Protein AF-A0A0A8X228-F1 (afdb_monomer_lite)

Sequence (142 aa):
MDALKSVYHFDNDQQFLKIEFLIASKQSPWHAYVFDENWNDIISTAAAISDTMADSIEYAYENLGIRGRVAVLADIMPGDSLTDIIDASLFHLQALLFASAIIVTGDYDLESFGFSKEKSPSGTSLYILSSDEVGNDACRFL

Structure (mmCIF, N/CA/C/O backbone):
data_AF-A0A0A8X228-F1
#
_entry.id   AF-A0A0A8X228-F1
#
loop_
_atom_site.group_PDB
_atom_site.id
_atom_site.type_symbol
_atom_site.label_atom_id
_atom_site.label_alt_id
_atom_site.label_comp_id
_atom_site.label_asym_id
_atom_site.label_entity_id
_atom_site.label_seq_id
_atom_site.pdbx_PDB_ins_code
_atom_site.Cartn_x
_atom_site.Cartn_y
_atom_site.Cartn_z
_atom_site.occupancy
_atom_site.B_iso_or_equiv
_atom_site.auth_seq_id
_atom_site.auth_comp_id
_atom_site.auth_asym_id
_atom_site.auth_atom_id
_atom_site.pdbx_PDB_model_num
ATOM 1 N N . MET A 1 1 ? -18.574 -17.196 -2.853 1.00 52.16 1 MET A N 1
ATOM 2 C CA . MET A 1 1 ? -17.521 -16.174 -2.970 1.00 52.16 1 MET A CA 1
ATOM 3 C C . MET A 1 1 ? -17.676 -15.545 -4.330 1.00 52.16 1 MET A C 1
ATOM 5 O O . MET A 1 1 ? -17.681 -16.281 -5.313 1.00 52.16 1 MET A O 1
ATOM 9 N N . ASP A 1 2 ? -17.897 -14.237 -4.376 1.00 64.56 2 ASP A N 1
ATOM 10 C CA . ASP A 1 2 ? -17.862 -13.506 -5.639 1.00 64.56 2 ASP A CA 1
ATOM 11 C C . ASP A 1 2 ? -16.457 -13.585 -6.233 1.00 64.56 2 ASP A C 1
ATOM 13 O O . ASP A 1 2 ? -15.467 -13.669 -5.504 1.00 64.56 2 ASP A O 1
ATOM 17 N N . ALA A 1 3 ? -16.364 -13.609 -7.560 1.00 76.88 3 ALA A N 1
ATOM 18 C CA . ALA A 1 3 ? -15.071 -13.678 -8.222 1.00 76.88 3 ALA A CA 1
ATOM 19 C C . ALA A 1 3 ? -14.332 -12.343 -8.045 1.00 76.88 3 ALA A C 1
ATOM 21 O O . ALA A 1 3 ? -14.766 -11.319 -8.575 1.00 76.88 3 ALA A O 1
ATOM 22 N N . LEU A 1 4 ? -13.217 -12.369 -7.312 1.00 84.75 4 LEU A N 1
ATOM 23 C CA . LEU A 1 4 ? -12.250 -11.277 -7.291 1.00 84.75 4 LEU A CA 1
ATOM 24 C C . LEU A 1 4 ? -11.517 -11.239 -8.634 1.00 84.75 4 LEU A C 1
ATOM 26 O O . LEU A 1 4 ? -10.972 -12.249 -9.088 1.00 84.75 4 LEU A O 1
ATOM 30 N N . LYS A 1 5 ? -11.468 -10.062 -9.251 1.00 90.00 5 LYS A N 1
ATOM 31 C CA . LYS A 1 5 ? -10.624 -9.784 -10.408 1.00 90.00 5 LYS A CA 1
ATOM 32 C C . LYS A 1 5 ? -9.572 -8.755 -10.013 1.00 90.00 5 LYS A C 1
ATOM 34 O O . LYS A 1 5 ? -9.923 -7.656 -9.603 1.00 90.00 5 LYS A O 1
ATOM 39 N N . SER A 1 6 ? -8.304 -9.099 -10.207 1.00 91.44 6 SER A N 1
ATOM 40 C CA . SER A 1 6 ? -7.171 -8.197 -9.978 1.00 91.44 6 SER A CA 1
ATOM 41 C C . SER A 1 6 ? -6.579 -7.779 -11.323 1.00 91.44 6 SER A C 1
ATOM 43 O O . SER A 1 6 ? -6.248 -8.638 -12.147 1.00 91.44 6 SER A O 1
ATOM 45 N N . VAL A 1 7 ? -6.469 -6.475 -11.571 1.00 93.75 7 VAL A N 1
ATOM 46 C CA . VAL A 1 7 ? -5.904 -5.910 -12.805 1.00 93.75 7 VAL A CA 1
ATOM 47 C C . VAL A 1 7 ? -4.602 -5.196 -12.475 1.00 93.75 7 VAL A C 1
ATOM 49 O O . VAL A 1 7 ? -4.555 -4.367 -11.576 1.00 93.75 7 VAL A O 1
ATOM 52 N N . TYR A 1 8 ? -3.539 -5.536 -13.198 1.00 94.75 8 TYR A N 1
ATOM 53 C CA . TYR A 1 8 ? -2.199 -5.020 -12.950 1.00 94.75 8 TYR A CA 1
ATOM 54 C C . TYR A 1 8 ? -1.839 -3.974 -13.998 1.00 94.75 8 TYR A C 1
ATOM 56 O O . TYR A 1 8 ? -1.911 -4.240 -15.199 1.00 94.75 8 TYR A O 1
ATOM 64 N N . HIS A 1 9 ? -1.413 -2.809 -13.530 1.00 95.06 9 HIS A N 1
ATOM 65 C CA . HIS A 1 9 ? -1.003 -1.677 -14.344 1.00 95.06 9 HIS A CA 1
ATOM 66 C C . HIS A 1 9 ? 0.401 -1.264 -13.931 1.00 95.06 9 HIS A C 1
ATOM 68 O O . HIS A 1 9 ? 0.598 -0.761 -12.829 1.00 95.06 9 HIS A O 1
ATOM 74 N N . PHE A 1 10 ? 1.374 -1.494 -14.807 1.00 91.81 10 PHE A N 1
ATOM 75 C CA . PHE A 1 10 ? 2.726 -1.002 -14.591 1.00 91.81 10 PHE A CA 1
ATOM 76 C C . PHE A 1 10 ? 2.904 0.332 -15.311 1.00 91.81 10 PHE A C 1
ATOM 78 O O . PHE A 1 10 ? 2.784 0.389 -16.539 1.00 91.81 10 PHE A O 1
ATOM 85 N N . ASP A 1 11 ? 3.171 1.387 -14.549 1.00 89.69 11 ASP A N 1
ATOM 86 C CA . ASP A 1 11 ? 3.544 2.690 -15.083 1.00 89.69 11 ASP A CA 1
ATOM 87 C C . ASP A 1 11 ? 5.066 2.725 -15.253 1.00 89.69 11 ASP A C 1
ATOM 89 O O . ASP A 1 11 ? 5.816 2.717 -14.277 1.00 89.69 11 ASP A O 1
ATOM 93 N N . ASN A 1 12 ? 5.527 2.702 -16.505 1.00 85.25 12 ASN A N 1
ATOM 94 C CA . ASN A 1 12 ? 6.959 2.710 -16.811 1.00 85.25 12 ASN A CA 1
ATOM 95 C C . ASN A 1 12 ? 7.599 4.085 -16.599 1.00 85.25 12 ASN A C 1
ATOM 97 O O . ASN A 1 12 ? 8.801 4.147 -16.346 1.00 85.25 12 ASN A O 1
ATOM 101 N N . ASP A 1 13 ? 6.824 5.160 -16.744 1.00 86.25 13 ASP A N 1
ATOM 102 C CA . ASP A 1 13 ? 7.344 6.524 -16.697 1.00 86.25 13 ASP A CA 1
ATOM 103 C C . ASP A 1 13 ? 7.595 6.928 -15.247 1.00 86.25 13 ASP A C 1
ATOM 105 O O . ASP A 1 13 ? 8.655 7.457 -14.912 1.00 86.25 13 ASP A O 1
ATOM 109 N N . GLN A 1 14 ? 6.627 6.627 -14.385 1.00 85.56 14 GLN A N 1
ATOM 110 C CA . GLN A 1 14 ? 6.710 6.893 -12.958 1.00 85.56 14 GLN A CA 1
ATOM 111 C C . GLN A 1 14 ? 7.357 5.739 -12.184 1.00 85.56 14 GLN A C 1
ATOM 113 O O . GLN A 1 14 ? 7.785 5.944 -11.065 1.00 85.56 14 GLN A O 1
ATOM 118 N N . GLN A 1 15 ? 7.506 4.551 -12.777 1.00 90.44 15 GLN A N 1
ATOM 119 C CA . GLN A 1 15 ? 8.037 3.360 -12.106 1.00 90.44 15 GLN A CA 1
ATOM 120 C C . GLN A 1 15 ? 7.185 2.996 -10.883 1.00 90.44 15 GLN A C 1
ATOM 122 O O . GLN A 1 15 ? 7.610 3.146 -9.746 1.00 90.44 15 GLN A O 1
ATOM 127 N N . PHE A 1 16 ? 5.957 2.522 -11.107 1.00 92.94 16 PHE A N 1
ATOM 128 C CA . PHE A 1 16 ? 5.178 1.844 -10.066 1.00 92.94 16 PHE A CA 1
ATOM 129 C C . PHE A 1 16 ? 4.240 0.786 -10.627 1.00 92.94 16 PHE A C 1
ATOM 131 O O . PHE A 1 16 ? 3.833 0.825 -11.789 1.00 92.94 16 PHE A O 1
ATOM 138 N N . LEU A 1 17 ? 3.888 -0.185 -9.784 1.00 94.38 17 LEU A N 1
ATOM 139 C CA . LEU A 1 17 ? 2.871 -1.182 -10.099 1.00 94.38 17 LEU A CA 1
ATOM 140 C C . LEU A 1 17 ? 1.594 -0.864 -9.325 1.00 94.38 17 LEU A C 1
ATOM 142 O O . LEU A 1 17 ? 1.564 -0.959 -8.102 1.00 94.38 17 LEU A O 1
ATOM 146 N N . LYS A 1 18 ? 0.517 -0.549 -10.038 1.00 95.75 18 LYS A N 1
ATOM 147 C CA . LYS A 1 18 ? -0.831 -0.471 -9.480 1.00 95.75 18 LYS A CA 1
ATOM 148 C C . LYS A 1 18 ? -1.563 -1.793 -9.678 1.00 95.75 18 LYS A C 1
ATOM 150 O O . LYS A 1 18 ? -1.594 -2.337 -10.781 1.00 95.75 18 LYS A O 1
ATOM 155 N N . ILE A 1 19 ? -2.208 -2.272 -8.624 1.00 95.75 19 ILE A N 1
ATOM 156 C CA . ILE A 1 19 ? -3.167 -3.374 -8.664 1.00 95.75 19 ILE A CA 1
ATOM 157 C C . ILE A 1 19 ? -4.546 -2.793 -8.373 1.00 95.75 19 ILE A C 1
ATOM 159 O O . ILE A 1 19 ? -4.749 -2.174 -7.332 1.00 95.75 19 ILE A O 1
ATOM 163 N N . GLU A 1 20 ? -5.486 -2.976 -9.293 1.00 94.81 20 GLU A N 1
ATOM 164 C CA . GLU A 1 20 ? -6.896 -2.642 -9.109 1.00 94.81 20 GLU A CA 1
ATOM 165 C C . GLU A 1 20 ? -7.686 -3.909 -8.785 1.00 94.81 20 GLU A C 1
ATOM 167 O O . GLU A 1 20 ? -7.682 -4.871 -9.559 1.00 94.81 20 GLU A O 1
ATOM 172 N N . PHE A 1 21 ? -8.354 -3.910 -7.633 1.00 91.56 21 PHE A N 1
ATOM 173 C CA . PHE A 1 21 ? -9.138 -5.038 -7.149 1.00 91.56 21 PHE A CA 1
ATOM 174 C C . PHE A 1 21 ? -10.630 -4.786 -7.362 1.00 91.56 21 PHE A C 1
ATOM 176 O O . PHE A 1 21 ? -11.203 -3.824 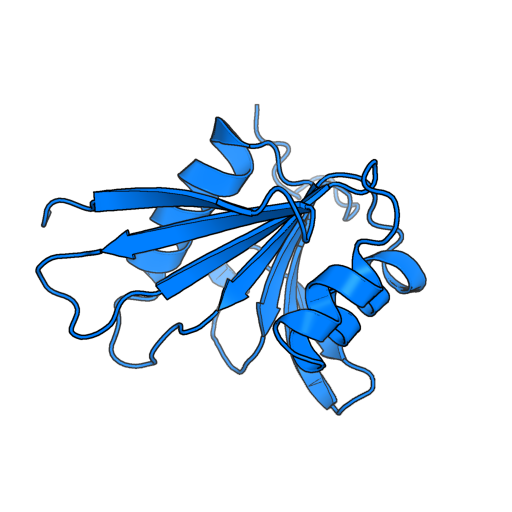-6.853 1.00 91.56 21 PHE A O 1
ATOM 183 N N . LEU A 1 22 ? -11.268 -5.686 -8.108 1.00 89.12 22 LEU A N 1
ATOM 184 C CA . LEU A 1 22 ? -12.671 -5.614 -8.501 1.00 89.12 22 LEU A CA 1
ATOM 185 C C . LEU A 1 22 ? -13.416 -6.822 -7.925 1.00 89.12 22 LEU A C 1
ATOM 187 O O . LEU A 1 22 ? -13.174 -7.960 -8.333 1.00 89.12 22 LEU A O 1
ATOM 191 N N . ILE A 1 23 ? -14.346 -6.582 -7.000 1.00 82.19 23 ILE A N 1
ATOM 192 C CA . ILE A 1 23 ? -15.269 -7.601 -6.477 1.00 82.19 23 ILE A CA 1
ATOM 193 C C . ILE A 1 23 ? -16.683 -7.270 -6.951 1.00 82.19 23 ILE A C 1
ATOM 195 O O . ILE A 1 23 ? -17.152 -6.154 -6.761 1.00 82.19 23 ILE A O 1
ATOM 199 N N . ALA A 1 24 ? -17.388 -8.255 -7.515 1.00 75.06 24 ALA A N 1
ATOM 200 C CA . ALA A 1 24 ? -18.735 -8.064 -8.063 1.00 75.06 24 ALA A CA 1
ATOM 201 C C . ALA A 1 24 ? -19.781 -7.578 -7.035 1.00 75.06 24 ALA A C 1
ATOM 203 O O . ALA A 1 24 ? -20.743 -6.916 -7.415 1.00 75.06 24 ALA A O 1
ATOM 204 N N . SER A 1 25 ? -19.604 -7.898 -5.751 1.00 69.94 25 SER A N 1
ATOM 205 C CA . SER A 1 25 ? -20.471 -7.451 -4.653 1.00 69.94 25 SER A CA 1
ATOM 206 C C . SER A 1 25 ? -20.090 -6.110 -4.031 1.00 69.94 25 SER A C 1
ATOM 208 O O . SER A 1 25 ? -20.865 -5.596 -3.222 1.00 69.94 25 SER A O 1
ATOM 210 N N . LYS A 1 26 ? -18.942 -5.523 -4.391 1.00 67.44 26 LYS A N 1
ATOM 211 C CA . LYS A 1 26 ? -18.509 -4.225 -3.861 1.00 67.44 26 LYS A CA 1
ATOM 212 C C . LYS A 1 26 ? -18.870 -3.097 -4.812 1.00 67.44 26 LYS A C 1
ATOM 214 O O . LYS A 1 26 ? -18.849 -3.258 -6.030 1.00 67.44 26 LYS A O 1
ATOM 219 N N . GLN A 1 27 ? -19.229 -1.951 -4.236 1.00 66.12 27 GLN A N 1
ATOM 220 C CA . GLN A 1 27 ? -19.610 -0.770 -5.014 1.00 66.12 27 GLN A CA 1
ATOM 221 C C . GLN A 1 27 ? -18.401 -0.047 -5.610 1.00 66.12 27 GLN A C 1
ATOM 223 O O . GLN A 1 27 ? -18.527 0.527 -6.690 1.00 66.12 27 GLN A O 1
ATOM 228 N N . SER A 1 28 ? -17.248 -0.105 -4.938 1.00 79.38 28 SER A N 1
ATOM 229 C CA . SER A 1 28 ? -16.039 0.611 -5.342 1.00 79.38 28 SER A CA 1
ATOM 230 C C . SER A 1 28 ? -14.830 -0.328 -5.395 1.00 79.38 28 SER A C 1
ATOM 232 O O . SER A 1 28 ? -14.717 -1.214 -4.544 1.00 79.38 28 SER A O 1
ATOM 234 N N . PRO A 1 29 ? -13.929 -0.164 -6.381 1.00 87.31 29 PRO A N 1
ATOM 235 C CA . PRO A 1 29 ? -12.629 -0.822 -6.360 1.00 87.31 29 PRO A CA 1
ATOM 236 C C . PRO A 1 29 ? -11.749 -0.246 -5.251 1.00 87.31 29 PRO A C 1
ATOM 238 O O . PRO A 1 29 ? -11.874 0.929 -4.908 1.00 87.31 29 PRO A O 1
ATOM 241 N N . TRP A 1 30 ? -10.809 -1.056 -4.765 1.00 92.12 30 TRP A N 1
ATOM 242 C CA . TRP A 1 30 ? -9.667 -0.570 -3.990 1.00 92.12 30 TRP A CA 1
ATOM 243 C C . TRP A 1 30 ? -8.370 -0.861 -4.741 1.00 92.12 30 TRP A C 1
ATOM 245 O O . TRP A 1 30 ? -8.331 -1.664 -5.685 1.00 92.12 30 TRP A O 1
ATOM 255 N N . HIS A 1 31 ? -7.299 -0.198 -4.321 1.00 94.88 31 HIS A N 1
ATOM 256 C CA . HIS A 1 31 ? -6.029 -0.226 -5.030 1.00 94.88 31 HIS A CA 1
ATOM 257 C C . HIS A 1 31 ? -4.872 -0.607 -4.113 1.00 94.88 31 HIS A C 1
ATOM 259 O O . HIS A 1 31 ? -4.861 -0.244 -2.939 1.00 94.88 31 HIS A O 1
ATOM 265 N N . ALA A 1 32 ? -3.868 -1.275 -4.681 1.00 95.81 32 ALA A N 1
ATOM 266 C CA . ALA A 1 32 ? -2.529 -1.342 -4.108 1.00 95.81 32 ALA A CA 1
ATOM 267 C C . ALA A 1 32 ? -1.533 -0.673 -5.053 1.00 95.81 32 ALA A C 1
ATOM 269 O O . ALA A 1 32 ? -1.465 -1.033 -6.229 1.00 95.81 32 ALA A O 1
ATOM 270 N N . TYR A 1 33 ? -0.750 0.265 -4.536 1.00 96.31 33 TYR A N 1
ATOM 271 C CA . TYR A 1 33 ? 0.354 0.900 -5.250 1.00 96.31 33 TYR A CA 1
ATOM 272 C C . TYR A 1 33 ? 1.661 0.350 -4.698 1.00 96.31 33 TYR A C 1
ATOM 274 O O . TYR A 1 33 ? 1.921 0.480 -3.507 1.00 96.31 33 TYR A O 1
ATOM 282 N N . VAL A 1 34 ? 2.445 -0.310 -5.543 1.00 94.62 34 VAL A N 1
ATOM 283 C CA . VAL A 1 34 ? 3.673 -1.006 -5.157 1.00 94.62 34 VAL A CA 1
ATOM 284 C C . VAL A 1 34 ? 4.878 -0.263 -5.716 1.00 94.62 34 VAL A C 1
ATOM 286 O O . VAL A 1 34 ? 4.984 -0.052 -6.929 1.00 94.62 34 VAL A O 1
ATOM 289 N N . PHE A 1 35 ? 5.780 0.079 -4.804 1.00 93.56 35 PHE A N 1
ATOM 290 C CA . PHE A 1 35 ? 7.027 0.800 -5.005 1.00 93.56 35 PHE A CA 1
ATOM 291 C C . PHE A 1 35 ? 8.201 -0.128 -4.706 1.00 93.56 35 PHE A C 1
ATOM 293 O O . PHE A 1 35 ? 8.149 -0.876 -3.735 1.00 93.56 35 PHE A O 1
ATOM 300 N N . ASP A 1 36 ? 9.246 -0.113 -5.529 1.00 88.38 36 ASP A N 1
ATOM 301 C CA . ASP A 1 36 ? 10.472 -0.887 -5.316 1.00 88.38 36 ASP A CA 1
ATOM 302 C C . ASP A 1 36 ? 11.616 0.076 -4.991 1.00 88.38 36 ASP A C 1
ATOM 304 O O . ASP A 1 36 ? 11.876 0.990 -5.770 1.00 88.38 36 ASP A O 1
ATOM 308 N N . GLU A 1 37 ? 12.306 -0.113 -3.861 1.00 82.44 37 GLU A N 1
ATOM 309 C CA . GLU A 1 37 ? 13.422 0.758 -3.448 1.00 82.44 37 GLU A CA 1
ATOM 310 C C . GLU A 1 37 ? 14.547 0.873 -4.478 1.00 82.44 37 GLU A C 1
ATOM 312 O O . GLU A 1 37 ? 15.334 1.815 -4.429 1.00 82.44 37 GLU A O 1
ATOM 317 N N . ASN A 1 38 ? 14.659 -0.100 -5.387 1.00 83.38 38 ASN A N 1
ATOM 318 C CA . ASN A 1 38 ? 15.675 -0.079 -6.432 1.00 83.38 38 ASN A CA 1
ATOM 319 C C . ASN A 1 38 ? 15.332 0.908 -7.558 1.00 83.38 38 ASN A C 1
ATOM 321 O O . ASN A 1 38 ? 16.143 1.109 -8.465 1.00 83.38 38 ASN A O 1
ATOM 325 N N . TRP A 1 39 ? 14.133 1.492 -7.549 1.00 83.19 39 TRP A N 1
ATOM 326 C CA . TRP A 1 39 ? 13.761 2.570 -8.456 1.00 83.19 39 TRP A CA 1
ATOM 327 C C . TRP A 1 39 ? 14.345 3.899 -7.997 1.00 83.19 39 TRP A C 1
ATOM 329 O O . TRP A 1 39 ? 14.590 4.127 -6.816 1.00 83.19 39 TRP A O 1
ATOM 339 N N . ASN A 1 40 ? 14.602 4.777 -8.965 1.00 76.94 40 ASN A N 1
ATOM 340 C CA . ASN A 1 40 ? 15.477 5.929 -8.749 1.00 76.94 40 ASN A CA 1
ATOM 341 C C . ASN A 1 40 ? 14.932 6.923 -7.716 1.00 76.94 40 ASN A C 1
ATOM 343 O O . ASN A 1 40 ? 15.724 7.609 -7.076 1.00 76.94 40 ASN A O 1
ATOM 347 N N . ASP A 1 41 ? 13.606 7.030 -7.591 1.00 86.38 41 ASP A N 1
ATOM 348 C CA . ASP A 1 41 ? 12.969 7.992 -6.695 1.00 86.38 41 ASP A CA 1
ATOM 349 C C . ASP A 1 41 ? 11.533 7.577 -6.322 1.00 86.38 41 ASP A C 1
ATOM 351 O O . ASP A 1 41 ? 10.541 8.042 -6.892 1.00 86.38 41 ASP A O 1
ATOM 355 N N . ILE A 1 42 ? 11.415 6.661 -5.358 1.00 90.19 42 ILE A N 1
ATOM 356 C CA . ILE A 1 42 ? 10.119 6.145 -4.892 1.00 90.19 42 ILE A CA 1
ATOM 357 C C . ILE A 1 42 ? 9.255 7.216 -4.209 1.00 90.19 42 ILE A C 1
ATOM 359 O O . ILE A 1 42 ? 8.033 7.175 -4.337 1.00 90.19 42 ILE A O 1
ATOM 363 N N . ILE A 1 43 ? 9.867 8.177 -3.505 1.00 90.50 43 ILE A N 1
ATOM 364 C CA . ILE A 1 43 ? 9.140 9.198 -2.737 1.00 90.50 43 ILE A CA 1
ATOM 365 C C . ILE A 1 43 ? 8.521 10.205 -3.705 1.00 90.50 43 ILE A C 1
ATOM 367 O O . ILE A 1 43 ? 7.325 10.477 -3.609 1.00 90.50 43 ILE A O 1
ATOM 371 N N . SER A 1 44 ? 9.281 10.694 -4.693 1.00 90.06 44 SER A N 1
ATOM 372 C CA . SER A 1 44 ? 8.723 11.586 -5.718 1.00 90.06 44 SER A CA 1
ATOM 373 C C . SER A 1 44 ? 7.657 10.893 -6.564 1.00 90.06 44 SER A C 1
ATOM 375 O O . SER A 1 44 ? 6.665 11.516 -6.943 1.00 90.06 44 SER A O 1
ATOM 377 N N . THR A 1 45 ? 7.824 9.594 -6.828 1.00 91.56 45 THR A N 1
ATOM 378 C CA . THR A 1 45 ? 6.819 8.782 -7.531 1.00 91.56 45 THR A CA 1
ATOM 379 C C . THR A 1 45 ? 5.522 8.696 -6.733 1.00 91.56 45 THR A C 1
ATOM 381 O O . THR A 1 45 ? 4.440 8.949 -7.260 1.00 91.56 45 THR A O 1
ATOM 384 N N . ALA A 1 46 ? 5.621 8.387 -5.443 1.00 91.94 46 ALA A N 1
ATOM 385 C CA . ALA A 1 46 ? 4.471 8.357 -4.553 1.00 91.94 46 ALA A CA 1
ATOM 386 C C . ALA A 1 46 ? 3.799 9.733 -4.430 1.00 91.94 46 ALA A C 1
ATOM 388 O O . ALA A 1 46 ? 2.571 9.808 -4.457 1.00 91.94 46 ALA A O 1
ATOM 389 N N . ALA A 1 47 ? 4.580 10.818 -4.386 1.00 92.25 47 ALA A N 1
ATOM 390 C CA . ALA A 1 47 ? 4.070 12.189 -4.331 1.00 92.25 47 ALA A CA 1
ATOM 391 C C . ALA A 1 47 ? 3.299 12.576 -5.603 1.00 92.25 47 ALA A C 1
ATOM 393 O O . ALA A 1 47 ? 2.311 13.303 -5.530 1.00 92.25 47 ALA A O 1
ATOM 394 N N . ALA A 1 48 ? 3.691 12.042 -6.768 1.00 90.44 48 ALA A N 1
ATOM 395 C CA . ALA A 1 48 ? 2.951 12.234 -8.016 1.00 90.44 48 ALA A CA 1
ATOM 396 C C . ALA A 1 48 ? 1.544 11.604 -7.986 1.00 90.44 48 ALA A C 1
ATOM 398 O O . ALA A 1 48 ? 0.673 12.021 -8.753 1.00 90.44 48 ALA A O 1
ATOM 399 N N . ILE A 1 49 ? 1.314 10.628 -7.100 1.00 91.56 49 ILE A N 1
ATOM 400 C CA . ILE A 1 49 ? 0.004 10.010 -6.860 1.00 91.56 49 ILE A CA 1
ATOM 401 C C . ILE A 1 49 ? -0.725 10.753 -5.736 1.00 91.56 49 ILE A C 1
ATOM 403 O O . ILE A 1 49 ? -1.850 11.212 -5.934 1.00 91.56 49 ILE A O 1
ATOM 407 N N . SER A 1 50 ? -0.106 10.874 -4.555 1.00 91.62 50 SER A N 1
ATOM 408 C CA . SER A 1 50 ? -0.581 11.748 -3.474 1.00 91.62 50 SER A CA 1
ATOM 409 C C . SER A 1 50 ? 0.494 12.010 -2.416 1.00 91.62 50 SER A C 1
ATOM 411 O O . SER A 1 50 ? 1.253 11.109 -2.057 1.00 91.62 50 SER A O 1
ATOM 413 N N . ASP A 1 51 ? 0.471 13.203 -1.821 1.00 90.50 51 A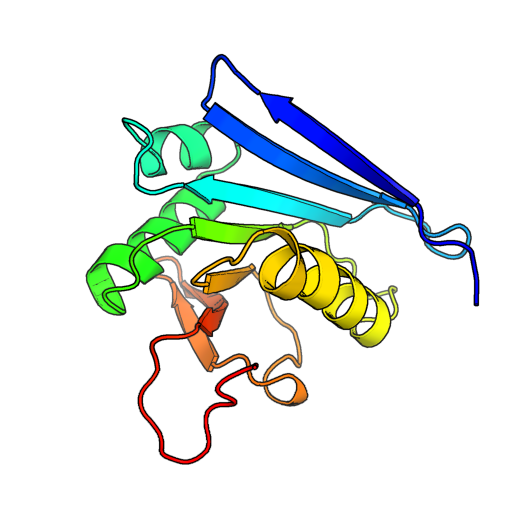SP A N 1
ATOM 414 C CA . ASP A 1 51 ? 1.386 13.584 -0.734 1.00 90.50 51 ASP A CA 1
ATOM 415 C C . ASP A 1 51 ? 1.292 12.629 0.468 1.00 90.50 51 ASP A C 1
ATOM 417 O O . ASP A 1 51 ? 2.299 12.231 1.039 1.00 90.50 51 ASP A O 1
ATOM 421 N N . THR A 1 52 ? 0.084 12.167 0.812 1.00 90.62 52 THR A N 1
ATOM 422 C CA . THR A 1 52 ? -0.119 11.207 1.911 1.00 90.62 52 THR A CA 1
ATOM 423 C C . THR A 1 52 ? 0.591 9.876 1.662 1.00 90.62 52 THR A C 1
ATOM 425 O O . THR A 1 52 ? 1.069 9.242 2.603 1.00 90.62 52 THR A O 1
ATOM 428 N N . MET A 1 53 ? 0.668 9.439 0.404 1.00 92.19 53 MET A N 1
ATOM 429 C CA . MET A 1 53 ? 1.385 8.222 0.037 1.00 92.19 53 MET A CA 1
ATOM 430 C C . MET A 1 53 ? 2.890 8.412 0.206 1.00 92.19 53 MET A C 1
ATOM 432 O O . MET A 1 53 ? 3.530 7.567 0.832 1.00 92.19 53 MET A O 1
ATOM 436 N N . ALA A 1 54 ? 3.425 9.538 -0.274 1.00 92.88 54 ALA A N 1
ATOM 437 C CA . ALA A 1 54 ? 4.827 9.898 -0.090 1.00 92.88 54 ALA A CA 1
ATOM 438 C C . ALA A 1 54 ? 5.204 9.960 1.394 1.00 92.88 54 ALA A C 1
ATOM 440 O O . ALA A 1 54 ? 6.133 9.266 1.798 1.00 92.88 54 ALA A O 1
ATOM 441 N N . ASP A 1 55 ? 4.419 10.674 2.208 1.00 91.62 55 ASP A N 1
ATOM 442 C CA . ASP A 1 55 ? 4.610 10.778 3.661 1.00 91.62 55 ASP A CA 1
ATOM 443 C C . ASP A 1 55 ? 4.650 9.397 4.332 1.00 91.62 55 ASP A C 1
ATOM 445 O O . ASP A 1 55 ? 5.461 9.135 5.219 1.00 91.62 55 ASP A O 1
ATOM 449 N N . SER A 1 56 ? 3.741 8.502 3.934 1.00 92.19 56 SER A N 1
ATOM 450 C CA . SER A 1 56 ? 3.631 7.172 4.534 1.00 92.19 56 SER A CA 1
ATOM 451 C C . SER A 1 56 ? 4.828 6.278 4.197 1.00 92.19 56 SER A C 1
ATOM 453 O O . SER A 1 56 ? 5.321 5.547 5.058 1.00 92.19 56 SER A O 1
ATOM 455 N N . ILE A 1 57 ? 5.331 6.383 2.965 1.00 92.19 57 ILE A N 1
ATOM 456 C CA . ILE A 1 57 ? 6.524 5.672 2.513 1.00 92.19 57 ILE A CA 1
ATOM 457 C C . ILE A 1 57 ? 7.749 6.261 3.205 1.00 92.19 57 ILE A C 1
ATOM 459 O O . ILE A 1 57 ? 8.487 5.516 3.841 1.00 92.19 57 ILE A O 1
ATOM 463 N N . GLU A 1 58 ? 7.934 7.580 3.173 1.00 91.38 58 GLU A N 1
ATOM 464 C CA . GLU A 1 58 ? 9.036 8.256 3.866 1.00 91.38 58 GLU A CA 1
ATOM 465 C C . GLU A 1 58 ? 9.075 7.876 5.351 1.00 91.38 58 GLU A C 1
ATOM 467 O O . GLU A 1 58 ? 10.134 7.528 5.872 1.00 91.38 58 GLU A O 1
ATOM 472 N N . TYR A 1 59 ? 7.918 7.822 6.021 1.00 89.69 59 TYR A N 1
ATOM 473 C CA . TYR A 1 59 ? 7.837 7.360 7.403 1.00 89.69 59 TYR A CA 1
ATOM 474 C C . TYR A 1 59 ? 8.386 5.935 7.575 1.00 89.69 59 TYR A C 1
ATOM 476 O O . TYR A 1 59 ? 9.232 5.711 8.444 1.00 89.69 59 TYR A O 1
ATOM 484 N N . ALA A 1 60 ? 7.949 4.986 6.742 1.00 88.06 60 ALA A N 1
ATOM 485 C CA . ALA A 1 60 ? 8.418 3.602 6.789 1.00 88.06 60 ALA A CA 1
ATOM 486 C C . ALA A 1 60 ? 9.937 3.487 6.546 1.00 88.06 60 ALA A C 1
ATOM 488 O O . ALA A 1 60 ? 10.616 2.717 7.230 1.00 88.06 60 ALA A O 1
ATOM 489 N N . TYR A 1 61 ? 10.491 4.283 5.628 1.00 88.31 61 TYR A N 1
ATOM 490 C CA . TYR A 1 61 ? 11.928 4.278 5.340 1.00 88.31 61 TYR A CA 1
ATOM 491 C C . TYR A 1 61 ? 12.761 4.919 6.455 1.00 88.31 61 TYR A C 1
ATOM 493 O O . TYR A 1 61 ? 13.749 4.323 6.896 1.00 88.31 61 TYR A O 1
ATOM 501 N N . GLU A 1 62 ? 12.390 6.114 6.906 1.00 87.94 62 GLU A N 1
ATOM 502 C CA . GLU A 1 62 ? 13.215 6.922 7.811 1.00 87.94 62 GLU A CA 1
ATOM 503 C C . GLU A 1 62 ? 13.028 6.540 9.284 1.00 87.94 62 GLU A C 1
ATOM 505 O O . GLU A 1 62 ? 13.990 6.554 10.051 1.00 87.94 62 GLU A O 1
ATOM 510 N N . ASN A 1 63 ? 11.811 6.163 9.695 1.00 85.88 63 ASN A N 1
ATOM 511 C CA . ASN A 1 63 ? 11.502 5.886 11.104 1.00 85.88 63 ASN A CA 1
ATOM 512 C C . ASN A 1 63 ? 11.554 4.394 11.436 1.00 85.88 63 ASN A C 1
ATOM 514 O O . ASN A 1 63 ? 12.042 4.032 12.505 1.00 85.88 63 ASN A O 1
ATOM 518 N N . LEU A 1 64 ? 11.074 3.536 10.531 1.00 84.69 64 LEU A N 1
ATOM 519 C CA . LEU A 1 64 ? 11.037 2.084 10.756 1.00 84.69 64 LEU A CA 1
ATOM 520 C C . LEU A 1 64 ? 12.219 1.346 10.117 1.00 84.69 64 LEU A C 1
ATOM 522 O O . LEU A 1 64 ? 12.436 0.171 10.396 1.00 84.69 64 LEU A O 1
ATOM 526 N N . GLY A 1 65 ? 13.003 2.019 9.269 1.00 84.25 65 GLY A N 1
ATOM 527 C CA . GLY A 1 65 ? 14.149 1.404 8.601 1.00 84.25 65 GLY A CA 1
ATOM 528 C C . GLY A 1 65 ? 13.764 0.350 7.560 1.00 84.25 65 GLY A C 1
ATOM 529 O O . GLY A 1 65 ? 14.627 -0.424 7.153 1.00 84.25 65 GLY A O 1
ATOM 530 N N . ILE A 1 66 ? 12.504 0.326 7.114 1.00 85.19 66 ILE A N 1
ATOM 531 C CA . ILE A 1 66 ? 12.005 -0.641 6.133 1.00 85.19 66 ILE A CA 1
ATOM 532 C C . ILE A 1 66 ? 12.705 -0.401 4.796 1.00 85.19 66 ILE A C 1
ATOM 534 O O . ILE A 1 66 ? 12.837 0.736 4.336 1.00 85.19 66 ILE A O 1
ATOM 538 N N . ARG A 1 67 ? 13.174 -1.485 4.181 1.00 84.75 67 ARG A N 1
ATOM 539 C CA . ARG A 1 67 ? 13.846 -1.497 2.878 1.00 84.75 67 ARG A CA 1
ATOM 540 C C . ARG A 1 67 ? 13.182 -2.533 1.971 1.00 84.75 67 ARG A C 1
ATOM 542 O O . ARG A 1 67 ? 12.610 -3.517 2.437 1.00 84.75 67 ARG A O 1
ATOM 549 N N . GLY A 1 68 ? 13.234 -2.307 0.670 1.00 87.19 68 GLY A N 1
ATOM 550 C CA . GLY A 1 68 ? 12.714 -3.205 -0.363 1.00 87.19 68 GLY A CA 1
ATOM 551 C C . GLY A 1 68 ? 11.436 -2.701 -1.019 1.00 87.19 68 GLY A C 1
ATOM 552 O O . GLY A 1 68 ? 11.299 -1.514 -1.313 1.00 87.19 68 GLY A O 1
ATOM 553 N N . ARG A 1 69 ? 10.506 -3.616 -1.309 1.00 91.00 69 ARG A N 1
ATOM 554 C CA . ARG A 1 69 ? 9.228 -3.255 -1.932 1.00 91.00 69 ARG A CA 1
ATOM 555 C C . ARG A 1 69 ? 8.225 -2.807 -0.885 1.00 91.00 69 ARG A C 1
ATOM 557 O O . ARG A 1 69 ? 7.918 -3.564 0.030 1.00 91.00 69 ARG A O 1
ATOM 564 N N . VAL A 1 70 ? 7.658 -1.625 -1.062 1.00 92.81 70 VAL A N 1
ATOM 565 C CA . VAL A 1 70 ? 6.616 -1.081 -0.191 1.00 92.81 70 VAL A CA 1
ATOM 566 C C . VAL A 1 70 ? 5.326 -0.964 -0.982 1.00 92.81 70 VAL A C 1
ATOM 568 O O . VAL A 1 70 ? 5.309 -0.438 -2.091 1.00 92.81 70 VAL A O 1
ATOM 571 N N . ALA A 1 71 ? 4.237 -1.465 -0.417 1.00 95.50 71 ALA A N 1
ATOM 572 C CA . ALA A 1 71 ? 2.912 -1.353 -0.995 1.00 95.50 71 ALA A CA 1
ATOM 573 C C . ALA A 1 71 ? 2.034 -0.438 -0.142 1.00 95.50 71 ALA A C 1
ATOM 575 O O . ALA A 1 71 ? 2.021 -0.557 1.079 1.00 95.50 71 ALA A O 1
ATOM 576 N N . VAL A 1 72 ? 1.259 0.436 -0.776 1.00 95.38 72 VAL A N 1
ATOM 577 C CA . VAL A 1 72 ? 0.273 1.288 -0.106 1.00 95.38 72 VAL A CA 1
ATOM 578 C C . VAL A 1 72 ? -1.118 0.924 -0.609 1.00 95.38 72 VAL A C 1
ATOM 580 O O . VAL A 1 72 ? -1.384 0.995 -1.813 1.00 95.38 72 VAL A O 1
ATOM 583 N N . LEU A 1 73 ? -2.000 0.514 0.303 1.00 94.62 73 LEU A N 1
ATOM 584 C CA . LEU A 1 73 ? -3.412 0.294 0.004 1.00 94.62 73 LEU A CA 1
ATOM 585 C C . LEU A 1 73 ? -4.176 1.613 0.091 1.00 94.62 73 LEU A C 1
ATOM 587 O O . LEU A 1 73 ? -4.031 2.366 1.053 1.00 94.62 73 LEU A O 1
ATOM 591 N N . ALA A 1 74 ? -5.015 1.864 -0.907 1.00 92.31 74 ALA A N 1
ATOM 592 C CA . ALA A 1 74 ? -5.810 3.079 -1.016 1.00 92.31 74 ALA A CA 1
ATOM 593 C C . ALA A 1 74 ? -7.243 2.769 -1.465 1.00 92.31 74 ALA A C 1
ATOM 595 O O . ALA A 1 74 ? -7.533 1.684 -1.976 1.00 92.31 74 ALA A O 1
ATOM 596 N N . ASP A 1 75 ? -8.125 3.754 -1.284 1.00 88.75 75 ASP A N 1
ATOM 597 C CA . ASP A 1 75 ? -9.543 3.704 -1.664 1.00 88.75 75 ASP A CA 1
ATOM 598 C C . ASP A 1 75 ? -10.337 2.568 -0.989 1.00 88.75 75 ASP A C 1
ATOM 600 O O . ASP A 1 75 ? -11.309 2.049 -1.531 1.00 88.75 75 ASP A O 1
ATOM 604 N N . ILE A 1 76 ? -9.938 2.194 0.230 1.00 86.56 76 ILE A N 1
ATOM 605 C CA . ILE A 1 76 ? -10.677 1.254 1.080 1.00 86.56 76 ILE A CA 1
ATOM 606 C C . ILE A 1 76 ? -11.915 1.970 1.639 1.00 86.56 76 ILE A C 1
ATOM 608 O O . ILE A 1 76 ? -11.787 2.963 2.354 1.00 86.56 76 ILE A O 1
ATOM 612 N N . MET A 1 77 ? -13.121 1.479 1.340 1.00 78.00 77 MET A N 1
ATOM 613 C CA . MET A 1 77 ? -14.359 2.096 1.827 1.00 78.00 77 MET A CA 1
ATOM 614 C C . MET A 1 77 ? -14.882 1.403 3.100 1.00 78.00 77 MET A C 1
ATOM 616 O O . MET A 1 77 ? -14.891 0.175 3.171 1.00 78.00 77 MET A O 1
ATOM 620 N N . PRO A 1 78 ? -15.427 2.146 4.086 1.00 64.25 78 PRO A N 1
ATOM 621 C CA . PRO A 1 78 ? -15.954 1.569 5.334 1.00 64.25 78 PRO A CA 1
ATOM 622 C C . PRO A 1 78 ? -17.132 0.593 5.169 1.00 64.25 78 PRO A C 1
ATOM 624 O O . PRO A 1 78 ? -17.453 -0.141 6.098 1.00 64.25 78 PRO A O 1
ATOM 627 N N . GLY A 1 79 ? -17.817 0.616 4.019 1.00 62.12 79 GLY A N 1
ATOM 628 C CA . GLY A 1 79 ? -18.925 -0.294 3.703 1.00 62.12 79 GLY A CA 1
ATOM 629 C C . GLY A 1 79 ? -18.484 -1.650 3.145 1.00 62.12 79 GLY A C 1
ATOM 630 O O . GLY A 1 79 ? -19.320 -2.536 2.969 1.00 62.12 79 GLY A O 1
ATOM 631 N N . ASP A 1 80 ? -17.193 -1.814 2.860 1.00 64.25 80 ASP A N 1
ATOM 632 C CA . ASP A 1 80 ? -16.636 -3.051 2.337 1.00 64.25 80 ASP A CA 1
ATOM 633 C C . ASP A 1 80 ? -16.283 -4.027 3.466 1.00 64.25 80 ASP A C 1
ATOM 635 O O . ASP A 1 80 ? -15.894 -3.635 4.565 1.00 64.25 80 ASP A O 1
ATOM 639 N N . SER A 1 81 ? -16.353 -5.331 3.182 1.00 76.88 81 SER A N 1
ATOM 640 C CA . SER A 1 81 ? -15.744 -6.346 4.048 1.00 76.88 81 SER A CA 1
ATOM 641 C C . SER A 1 81 ? -14.228 -6.125 4.081 1.00 76.88 81 SER A C 1
ATOM 643 O O . SER A 1 81 ? -13.534 -6.449 3.110 1.00 76.88 81 SER A O 1
ATOM 645 N N . LEU A 1 82 ? -13.742 -5.518 5.171 1.00 82.94 82 LEU A N 1
ATOM 646 C CA . LEU A 1 82 ? -12.328 -5.214 5.412 1.00 82.94 82 LEU A CA 1
ATOM 647 C C . LEU A 1 82 ? -11.485 -6.492 5.391 1.00 82.94 82 LEU A C 1
ATOM 649 O O . LEU A 1 82 ? -10.425 -6.508 4.778 1.00 82.94 82 LEU A O 1
ATOM 653 N N . THR A 1 83 ? -12.006 -7.583 5.957 1.00 84.12 83 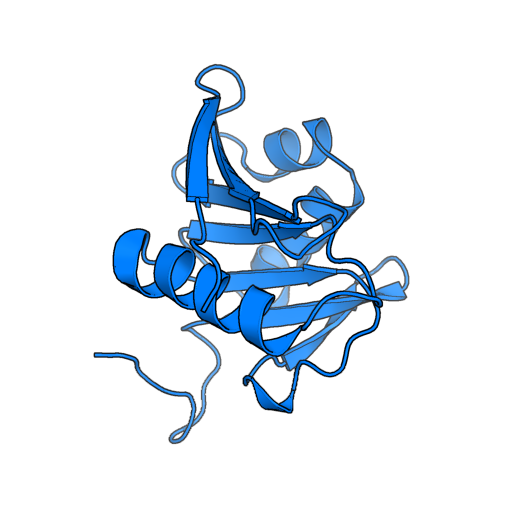THR A N 1
ATOM 654 C CA . THR A 1 83 ? -11.386 -8.913 5.907 1.00 84.12 83 THR A CA 1
ATOM 655 C C . THR A 1 83 ? -11.090 -9.344 4.474 1.00 84.12 83 THR A C 1
ATOM 657 O O . THR A 1 83 ? -9.954 -9.684 4.167 1.00 84.12 83 THR A O 1
ATOM 660 N N . ASP A 1 84 ? -12.065 -9.236 3.563 1.00 83.62 84 ASP A N 1
ATOM 661 C CA . ASP A 1 84 ? -11.863 -9.648 2.167 1.00 83.62 84 ASP A CA 1
ATOM 662 C C . ASP A 1 84 ? -10.837 -8.761 1.439 1.00 83.62 84 ASP A C 1
ATOM 664 O O . ASP A 1 84 ? -10.114 -9.241 0.568 1.00 83.62 84 ASP A O 1
ATOM 668 N N . ILE A 1 85 ? -10.781 -7.462 1.774 1.00 87.50 85 ILE A N 1
ATOM 669 C CA . ILE A 1 85 ? -9.785 -6.526 1.216 1.00 87.50 85 ILE A CA 1
ATOM 670 C C . ILE A 1 85 ? -8.394 -6.950 1.640 1.00 87.50 85 ILE A C 1
ATOM 672 O O . ILE A 1 85 ? -7.507 -7.071 0.794 1.00 87.50 85 ILE A O 1
ATOM 676 N N . ILE A 1 86 ? -8.211 -7.151 2.942 1.00 89.31 86 ILE A N 1
ATOM 677 C CA . ILE A 1 86 ? -6.912 -7.457 3.516 1.00 89.31 86 ILE A CA 1
ATOM 678 C C . ILE A 1 86 ? -6.445 -8.823 3.030 1.00 89.31 86 ILE A C 1
ATOM 680 O O . ILE A 1 86 ? -5.382 -8.882 2.427 1.00 89.31 86 ILE A O 1
ATOM 684 N N . ASP A 1 87 ? -7.251 -9.879 3.138 1.00 88.00 87 ASP A N 1
ATOM 685 C CA . ASP A 1 87 ? -6.853 -11.229 2.715 1.00 88.00 87 ASP A CA 1
ATOM 686 C C . ASP A 1 87 ? -6.430 -11.277 1.239 1.00 88.00 87 ASP A C 1
ATOM 688 O O . ASP A 1 87 ? -5.373 -11.816 0.895 1.00 88.00 87 ASP A O 1
ATOM 692 N N . ALA A 1 88 ? -7.219 -10.657 0.354 1.00 88.12 88 ALA A N 1
ATOM 693 C CA . ALA A 1 88 ? -6.878 -10.561 -1.061 1.00 88.12 88 ALA A CA 1
ATOM 694 C C . ALA A 1 88 ? -5.589 -9.757 -1.280 1.00 88.12 88 ALA A C 1
ATOM 696 O O . ALA A 1 88 ? -4.700 -10.179 -2.021 1.00 88.12 88 ALA A O 1
ATOM 697 N N . SER A 1 89 ? -5.467 -8.604 -0.627 1.00 90.88 89 SER A N 1
ATOM 698 C CA . SER A 1 89 ? -4.300 -7.738 -0.777 1.00 90.88 89 SER A CA 1
ATOM 699 C C . SER A 1 89 ? -3.031 -8.420 -0.267 1.00 90.88 89 SER A C 1
ATOM 701 O O . SER A 1 89 ? -2.022 -8.406 -0.965 1.00 90.88 89 SER A O 1
ATOM 703 N N . LEU A 1 90 ? -3.081 -9.084 0.890 1.00 89.69 90 LEU A N 1
ATOM 704 C CA . LEU A 1 90 ? -1.955 -9.824 1.463 1.00 89.69 90 LEU A CA 1
ATOM 705 C C . LEU A 1 90 ? -1.495 -10.949 0.537 1.00 89.69 90 LEU A C 1
ATOM 707 O O . LEU A 1 90 ? -0.297 -11.080 0.293 1.00 89.69 90 LEU A O 1
ATOM 711 N N . PHE A 1 91 ? -2.424 -11.705 -0.053 1.00 88.12 91 PHE A N 1
ATOM 712 C CA . PHE A 1 91 ? -2.067 -12.736 -1.028 1.00 88.12 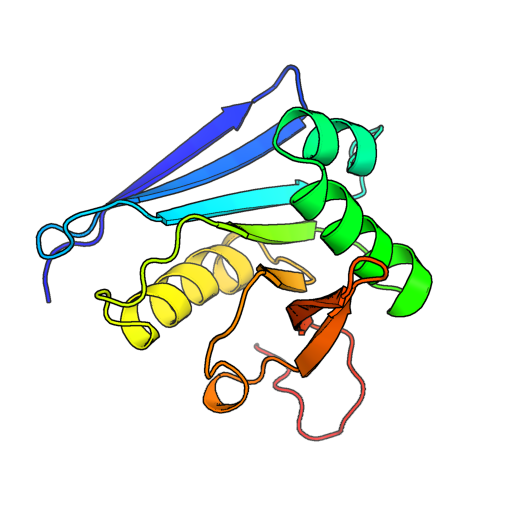91 PHE A CA 1
ATOM 713 C C . PHE A 1 91 ? -1.269 -12.155 -2.205 1.00 88.12 91 PHE A C 1
ATOM 715 O O . PHE A 1 91 ? -0.209 -12.666 -2.562 1.00 88.12 91 PHE A O 1
ATOM 722 N N . HIS A 1 92 ? -1.733 -11.053 -2.793 1.00 90.38 92 HIS A N 1
ATOM 723 C CA . HIS A 1 92 ? -1.035 -10.433 -3.917 1.00 90.38 92 HIS A CA 1
ATOM 724 C C . HIS A 1 92 ? 0.301 -9.798 -3.510 1.00 90.38 92 HIS A C 1
ATOM 726 O O . HIS A 1 92 ? 1.311 -9.968 -4.191 1.00 90.38 92 HIS A O 1
ATOM 732 N N . LEU A 1 93 ? 0.318 -9.062 -2.406 1.00 90.50 93 LEU A N 1
ATOM 733 C CA . LEU A 1 93 ? 1.457 -8.238 -2.022 1.00 90.50 93 LEU A CA 1
ATOM 734 C C . LEU A 1 93 ? 2.555 -9.049 -1.340 1.00 90.50 93 LEU A C 1
ATOM 736 O O . LEU A 1 93 ? 3.723 -8.870 -1.670 1.00 90.50 93 LEU A O 1
ATOM 740 N N . GLN A 1 94 ? 2.204 -9.975 -0.450 1.00 83.69 94 GLN A N 1
ATOM 741 C CA . GLN A 1 94 ? 3.188 -10.798 0.253 1.00 83.69 94 GLN A CA 1
ATOM 742 C C . GLN A 1 94 ? 3.543 -12.049 -0.547 1.00 83.69 94 GLN A C 1
ATOM 744 O O . GLN A 1 94 ? 4.721 -12.290 -0.795 1.00 83.69 94 GLN A O 1
ATOM 749 N N . ALA A 1 95 ? 2.549 -12.820 -1.001 1.00 77.94 95 ALA A N 1
ATOM 750 C CA . ALA A 1 95 ? 2.826 -14.127 -1.602 1.00 77.94 95 ALA A CA 1
ATOM 751 C C . ALA A 1 95 ? 3.309 -14.045 -3.059 1.00 77.94 95 ALA A C 1
ATOM 753 O O . ALA A 1 95 ? 4.077 -14.902 -3.491 1.00 77.94 95 ALA A O 1
ATOM 754 N N . LEU A 1 96 ? 2.867 -13.044 -3.831 1.00 80.69 96 LEU A N 1
ATOM 755 C CA . LEU A 1 96 ? 3.266 -12.914 -5.242 1.00 80.69 96 LEU A CA 1
ATOM 756 C C . LEU A 1 96 ? 4.378 -11.889 -5.458 1.00 80.69 96 LEU A C 1
ATOM 758 O O . LEU A 1 96 ? 5.274 -12.121 -6.269 1.00 80.69 96 LEU A O 1
ATOM 762 N N . LEU A 1 97 ? 4.308 -10.747 -4.772 1.00 85.00 97 LEU A N 1
ATOM 763 C CA . LEU A 1 97 ? 5.211 -9.620 -5.018 1.00 85.00 97 LEU A CA 1
ATOM 764 C C . LEU A 1 97 ? 6.305 -9.450 -3.964 1.00 85.00 97 LEU A C 1
ATOM 766 O O . LEU A 1 97 ? 7.235 -8.680 -4.212 1.00 85.00 97 LEU A O 1
ATOM 770 N N . PHE A 1 98 ? 6.243 -10.186 -2.851 1.00 85.81 98 PHE A N 1
ATOM 771 C CA . PHE A 1 98 ? 7.217 -10.114 -1.760 1.00 85.81 98 PHE A CA 1
ATOM 772 C C . PHE A 1 98 ? 7.431 -8.674 -1.263 1.00 85.81 98 PHE A C 1
ATOM 774 O O . PHE A 1 98 ? 8.560 -8.193 -1.188 1.00 85.81 98 PHE A O 1
ATOM 781 N N . ALA A 1 99 ? 6.338 -7.959 -0.989 1.00 88.38 99 ALA A N 1
ATOM 782 C CA . ALA A 1 99 ? 6.394 -6.637 -0.379 1.00 88.38 99 ALA A CA 1
ATOM 783 C C . ALA A 1 99 ? 6.965 -6.738 1.045 1.00 88.38 99 ALA A C 1
ATOM 785 O O . ALA A 1 99 ? 6.432 -7.469 1.880 1.00 88.38 99 ALA A O 1
ATOM 786 N N . SER A 1 100 ? 8.026 -5.979 1.312 1.00 89.50 100 SER A N 1
ATOM 787 C CA . SER A 1 100 ? 8.643 -5.828 2.632 1.00 89.50 100 SER A CA 1
ATOM 788 C C . SER A 1 100 ? 7.712 -5.132 3.620 1.00 89.50 100 SER A C 1
ATOM 790 O O . SER A 1 100 ? 7.765 -5.392 4.821 1.00 89.50 100 SER A O 1
ATOM 792 N N . ALA A 1 101 ? 6.854 -4.241 3.118 1.00 91.75 101 ALA A N 1
ATOM 793 C CA . ALA A 1 101 ? 5.824 -3.609 3.921 1.00 91.75 101 ALA A CA 1
ATOM 794 C C . ALA A 1 101 ? 4.553 -3.315 3.132 1.00 91.75 101 ALA A C 1
ATOM 796 O O . ALA A 1 101 ? 4.585 -3.039 1.931 1.00 91.75 101 ALA A O 1
ATOM 797 N N . ILE A 1 102 ? 3.435 -3.343 3.848 1.00 94.12 102 ILE A N 1
ATOM 798 C CA . ILE A 1 102 ? 2.113 -2.961 3.372 1.00 94.12 102 ILE A CA 1
ATOM 799 C C . ILE A 1 102 ? 1.592 -1.885 4.312 1.00 94.12 102 ILE A C 1
ATOM 801 O O . ILE A 1 102 ? 1.518 -2.093 5.521 1.00 94.12 102 ILE A O 1
ATOM 805 N N . ILE A 1 103 ? 1.236 -0.742 3.747 1.00 94.25 103 ILE A N 1
ATOM 806 C CA . ILE A 1 103 ? 0.797 0.436 4.481 1.00 94.25 103 ILE A CA 1
ATOM 807 C C . ILE A 1 103 ? -0.657 0.719 4.126 1.00 94.25 103 ILE A C 1
ATOM 809 O O . ILE A 1 103 ? -1.034 0.720 2.955 1.00 94.25 103 ILE A O 1
ATOM 813 N N . VAL A 1 104 ? -1.471 0.991 5.138 1.00 93.38 104 VAL A N 1
ATOM 814 C CA . VAL A 1 104 ? -2.849 1.454 4.983 1.00 93.38 104 VAL A CA 1
ATOM 815 C C . VAL A 1 104 ? -3.003 2.765 5.733 1.00 93.38 104 VAL A C 1
ATOM 817 O O . VAL A 1 104 ? -2.715 2.841 6.926 1.00 93.38 104 VAL A O 1
ATOM 820 N N . THR A 1 105 ? -3.461 3.806 5.046 1.00 90.19 105 THR A 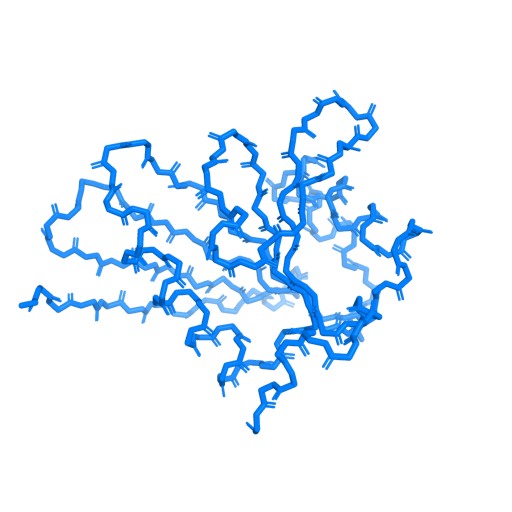N 1
ATOM 821 C CA . THR A 1 105 ? -3.688 5.122 5.650 1.00 90.19 105 THR A CA 1
ATOM 822 C C . THR A 1 105 ? -5.171 5.319 5.961 1.00 90.19 105 THR A C 1
ATOM 824 O O . THR A 1 105 ? -6.036 5.003 5.144 1.00 90.19 105 THR A O 1
ATOM 827 N N . GLY A 1 106 ? -5.484 5.821 7.156 1.00 86.19 106 GLY A N 1
ATOM 828 C CA . GLY A 1 106 ? -6.861 6.044 7.617 1.00 86.19 106 GLY A CA 1
ATOM 829 C C . GLY A 1 106 ? -7.112 5.475 9.009 1.00 86.19 106 GLY A C 1
ATOM 830 O O . GLY A 1 106 ? -6.166 5.190 9.731 1.00 86.19 106 GLY A O 1
ATOM 831 N N . ASP A 1 107 ? -8.381 5.319 9.386 1.00 85.81 107 ASP A N 1
ATOM 832 C CA . ASP A 1 107 ? -8.800 4.769 10.681 1.00 85.81 107 ASP A CA 1
ATOM 833 C C . ASP A 1 107 ? -9.562 3.453 10.480 1.00 85.81 107 ASP A C 1
ATOM 835 O O . ASP A 1 107 ? -10.729 3.446 10.088 1.00 85.81 107 ASP A O 1
ATOM 839 N N . TYR A 1 108 ? -8.894 2.335 10.770 1.00 84.69 108 TYR A N 1
ATOM 840 C CA . TYR A 1 108 ? -9.420 0.978 10.598 1.00 84.69 108 TYR A CA 1
ATOM 841 C C . TYR A 1 108 ? -9.084 0.094 11.806 1.00 84.69 108 TYR A C 1
ATOM 843 O O . TYR A 1 108 ? -8.198 0.410 12.595 1.00 84.69 108 TYR A O 1
ATOM 851 N N . ASP A 1 109 ? -9.751 -1.044 11.958 1.00 86.88 109 ASP A N 1
ATOM 852 C CA . ASP A 1 109 ? -9.355 -2.057 12.946 1.00 86.88 109 ASP A CA 1
ATOM 853 C C . ASP A 1 109 ? -8.504 -3.138 12.262 1.00 86.88 109 ASP A C 1
ATOM 855 O O . ASP A 1 109 ? -9.004 -4.189 11.860 1.00 86.88 109 ASP A O 1
ATOM 859 N N . LEU A 1 110 ? -7.223 -2.822 12.037 1.00 87.25 110 LEU A N 1
ATOM 860 C CA . LEU A 1 110 ? -6.278 -3.690 11.318 1.00 87.25 110 LEU A CA 1
ATOM 861 C C . LEU A 1 110 ? -5.272 -4.408 12.226 1.00 87.25 110 LEU A C 1
ATOM 863 O O . LEU A 1 110 ? -4.547 -5.285 11.759 1.00 87.25 110 LEU A O 1
ATOM 867 N N . GLU A 1 111 ? -5.252 -4.098 13.522 1.00 86.62 111 GLU A N 1
ATOM 868 C CA . GLU A 1 111 ? -4.346 -4.735 14.491 1.00 86.62 111 GLU A CA 1
ATOM 869 C C . GLU A 1 111 ? -4.617 -6.244 14.600 1.00 86.62 111 GLU A C 1
ATOM 871 O O . GLU A 1 111 ? -3.694 -7.045 14.735 1.00 86.62 111 GLU A O 1
ATOM 876 N N . SER A 1 112 ? -5.881 -6.656 14.436 1.00 83.69 112 SER A N 1
ATOM 877 C CA . SER A 1 112 ? -6.283 -8.070 14.381 1.00 83.69 112 SER A CA 1
ATOM 878 C C . SER A 1 112 ? -5.695 -8.847 13.192 1.00 83.69 112 SER A C 1
ATOM 880 O O . SER A 1 112 ? -5.598 -10.072 13.255 1.00 83.69 112 SER A O 1
ATOM 882 N N . PHE A 1 113 ? -5.256 -8.146 12.143 1.00 83.19 113 PHE A N 1
ATOM 883 C CA . PHE A 1 113 ? -4.568 -8.704 10.975 1.00 83.19 113 PHE A CA 1
ATOM 884 C C . PHE A 1 113 ? -3.037 -8.602 11.086 1.00 83.19 113 PHE A C 1
ATOM 886 O O . PHE A 1 113 ? -2.329 -8.933 10.137 1.00 83.19 113 PHE A O 1
ATOM 893 N N . GLY A 1 114 ? -2.517 -8.150 12.233 1.00 85.81 114 GLY A N 1
ATOM 894 C CA . GLY A 1 114 ? -1.083 -8.037 12.503 1.00 85.81 114 GLY A CA 1
ATOM 895 C C . GLY A 1 114 ? -0.444 -6.712 12.082 1.00 85.81 114 GLY A C 1
ATOM 896 O O . GLY A 1 114 ? 0.778 -6.608 12.128 1.00 85.81 114 GLY A O 1
ATOM 897 N N . PHE A 1 115 ? -1.229 -5.707 11.680 1.00 90.25 115 PHE A N 1
ATOM 898 C CA . PHE A 1 115 ? -0.696 -4.370 11.405 1.00 90.25 115 PHE A CA 1
ATOM 899 C C . PHE A 1 115 ? -0.354 -3.647 12.714 1.00 90.25 115 PHE A C 1
ATOM 901 O O . PHE A 1 115 ? -1.170 -3.626 13.637 1.00 90.25 115 PHE A O 1
ATOM 908 N N . SER A 1 116 ? 0.802 -2.986 12.773 1.00 90.62 116 SER A N 1
ATOM 909 C CA . SER A 1 116 ? 1.104 -2.004 13.813 1.00 90.62 116 SER A CA 1
ATOM 910 C C . SER A 1 116 ? 0.459 -0.661 13.467 1.00 90.62 116 SER A C 1
ATOM 912 O O . SER A 1 116 ? 0.404 -0.259 12.302 1.00 90.62 116 SER A O 1
ATOM 914 N N . LYS A 1 117 ? -0.097 0.020 14.475 1.00 91.75 117 LYS A N 1
ATOM 915 C CA . LYS A 1 117 ? -0.732 1.331 14.314 1.00 91.75 117 LYS A CA 1
ATOM 916 C C . LYS A 1 117 ? 0.235 2.440 14.712 1.00 91.75 117 LYS A C 1
ATOM 918 O O . LYS A 1 117 ? 0.502 2.647 15.891 1.00 91.75 117 LYS A O 1
ATOM 923 N N . GLU A 1 118 ? 0.626 3.230 13.728 1.00 89.69 118 GLU A N 1
ATOM 924 C CA . GLU A 1 118 ? 1.489 4.394 13.863 1.00 89.69 118 GLU A CA 1
ATOM 925 C C . GLU A 1 118 ? 0.746 5.698 13.544 1.00 89.69 118 GLU A C 1
ATOM 927 O O . GLU A 1 118 ? -0.403 5.724 13.078 1.00 89.69 118 GLU A O 1
ATOM 932 N N . LYS A 1 119 ? 1.408 6.823 13.818 1.00 85.38 119 LYS A N 1
ATOM 933 C CA . LYS A 1 119 ? 0.948 8.152 13.403 1.00 85.38 119 LYS A CA 1
ATOM 934 C C . LYS A 1 119 ? 1.972 8.792 12.485 1.00 85.38 119 LYS A C 1
ATOM 936 O O . LYS A 1 119 ? 3.129 8.953 12.866 1.00 85.38 119 LYS A O 1
ATOM 941 N N . SER A 1 120 ? 1.515 9.215 11.310 1.00 77.81 120 SER A N 1
ATOM 942 C CA . SER A 1 120 ? 2.321 10.031 10.410 1.00 77.81 120 SER A CA 1
ATOM 943 C C . SER A 1 120 ? 2.674 11.378 11.064 1.00 77.81 120 SER A C 1
ATOM 945 O O . SER A 1 120 ? 1.969 11.832 11.977 1.00 77.81 120 SER A O 1
ATOM 947 N N . PRO A 1 121 ? 3.699 12.089 10.558 1.00 72.06 121 PRO A N 1
ATOM 948 C CA . PRO A 1 121 ? 4.003 13.459 10.983 1.00 72.06 121 PRO A CA 1
ATOM 949 C C . PRO A 1 121 ? 2.818 14.424 10.809 1.00 72.06 121 PRO A C 1
ATOM 951 O O . PRO A 1 121 ? 2.647 15.354 11.595 1.00 72.06 121 PRO A O 1
ATOM 954 N N . SER A 1 122 ? 1.965 14.171 9.811 1.00 74.06 122 SER A N 1
ATOM 955 C CA . SER A 1 122 ? 0.726 14.912 9.548 1.00 74.06 122 SER A CA 1
ATOM 956 C C . SER A 1 122 ? -0.440 14.543 10.482 1.00 74.06 122 SER A C 1
ATOM 958 O O . SER A 1 122 ? -1.500 15.161 10.415 1.00 74.06 122 SER A O 1
ATOM 960 N N . GLY A 1 123 ? -0.257 13.573 11.385 1.00 78.88 123 GLY A N 1
ATOM 961 C CA . GLY A 1 123 ? -1.254 13.138 12.369 1.00 78.88 123 GLY A CA 1
ATOM 962 C C . GLY A 1 123 ? -2.256 12.100 11.855 1.00 78.88 123 GLY A C 1
ATOM 963 O O . GLY A 1 123 ? -3.160 11.723 12.601 1.00 78.88 123 GLY A O 1
ATOM 964 N N . THR A 1 124 ? -2.087 11.623 10.621 1.00 84.56 124 THR A N 1
ATOM 965 C CA . THR A 1 124 ? -2.911 10.565 10.022 1.00 84.56 124 THR A CA 1
ATOM 966 C C . THR A 1 124 ? -2.493 9.213 10.587 1.00 84.56 124 TH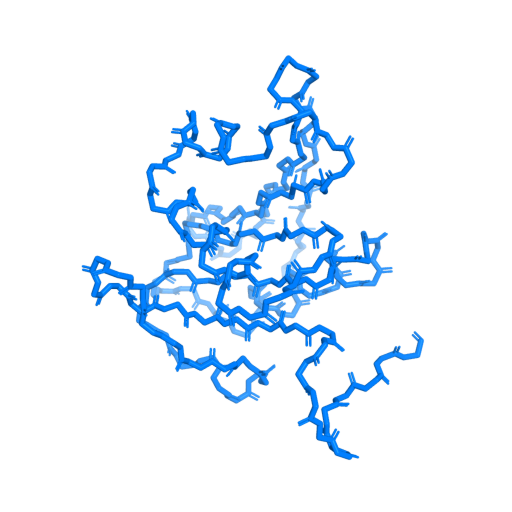R A C 1
ATOM 968 O O . THR A 1 124 ? -1.302 8.947 10.765 1.00 84.56 124 THR A O 1
ATOM 971 N N . SER A 1 125 ? -3.458 8.343 10.884 1.00 90.25 125 SER A N 1
ATOM 972 C CA . SER A 1 125 ? -3.144 6.978 11.297 1.00 90.25 125 SER A CA 1
ATOM 973 C C . SER A 1 125 ? -2.593 6.165 10.125 1.00 90.25 125 SER A C 1
ATOM 975 O O . SER A 1 125 ? -3.157 6.153 9.028 1.00 90.25 125 SER A O 1
ATOM 977 N N . LEU A 1 126 ? -1.456 5.521 10.377 1.00 91.31 126 LEU A N 1
ATOM 978 C CA . LEU A 1 126 ? -0.774 4.615 9.465 1.00 91.31 126 LEU A CA 1
ATOM 979 C C . LEU A 1 126 ? -0.848 3.220 10.072 1.00 91.31 126 LEU A C 1
ATOM 981 O O . LEU A 1 126 ? -0.417 3.020 11.200 1.00 91.31 126 LEU A O 1
ATOM 985 N N . TYR A 1 127 ? -1.384 2.261 9.337 1.00 92.19 127 TYR A N 1
ATOM 986 C CA . TYR A 1 127 ? -1.318 0.855 9.704 1.00 92.19 127 TYR A CA 1
ATOM 987 C C . TYR A 1 127 ? -0.252 0.209 8.843 1.00 92.19 127 TYR A C 1
ATOM 989 O O . TYR A 1 127 ? -0.353 0.254 7.617 1.00 92.19 127 TYR A O 1
ATOM 997 N N . ILE A 1 128 ? 0.769 -0.369 9.466 1.00 91.50 128 ILE A N 1
ATOM 998 C CA . ILE A 1 128 ? 1.931 -0.909 8.766 1.00 91.50 128 ILE A CA 1
ATOM 999 C C . ILE A 1 128 ? 2.067 -2.387 9.114 1.00 91.50 128 ILE A C 1
ATOM 1001 O O . ILE A 1 128 ? 2.154 -2.768 10.275 1.00 91.50 128 ILE A O 1
ATOM 1005 N N . LEU A 1 129 ? 2.077 -3.235 8.094 1.00 91.12 129 LEU A N 1
ATOM 1006 C CA . LEU A 1 129 ? 2.451 -4.638 8.211 1.00 91.12 129 LEU A CA 1
ATOM 1007 C C . LEU A 1 129 ? 3.807 -4.797 7.538 1.00 91.12 129 LEU A C 1
ATOM 1009 O O . LEU A 1 129 ? 3.905 -4.590 6.330 1.00 91.12 129 LEU A O 1
ATOM 1013 N N . SER A 1 130 ? 4.846 -5.140 8.296 1.00 85.31 130 SER A N 1
ATOM 1014 C CA . SER A 1 130 ? 6.210 -5.266 7.773 1.00 85.31 130 SER A CA 1
ATOM 1015 C C . SER A 1 130 ? 6.830 -6.622 8.099 1.00 85.31 130 SER A C 1
ATOM 1017 O O . SER A 1 130 ? 6.451 -7.279 9.067 1.00 85.31 130 SER A O 1
ATOM 1019 N N . SER A 1 131 ? 7.798 -7.042 7.284 1.00 71.06 131 SER A N 1
ATOM 1020 C CA . SER A 1 131 ? 8.597 -8.248 7.534 1.00 71.06 131 SER A CA 1
ATOM 1021 C C . SER A 1 131 ? 9.708 -8.051 8.574 1.00 71.06 131 SER A C 1
ATOM 1023 O O . SER A 1 131 ? 10.281 -9.042 9.029 1.00 71.06 131 SER A O 1
ATOM 1025 N N . ASP A 1 132 ? 10.020 -6.800 8.932 1.00 55.47 132 ASP A N 1
ATOM 1026 C CA . ASP A 1 132 ? 11.209 -6.433 9.714 1.00 55.47 132 ASP A CA 1
ATOM 1027 C C . ASP A 1 132 ? 10.925 -6.070 11.185 1.00 55.47 132 ASP A C 1
ATOM 1029 O O . ASP A 1 132 ? 11.870 -5.962 11.973 1.00 55.47 132 ASP A O 1
ATOM 1033 N N . GLU A 1 133 ? 9.663 -5.963 11.624 1.00 48.22 133 GLU A N 1
ATOM 1034 C CA . GLU A 1 133 ? 9.361 -5.754 13.050 1.00 48.22 133 GLU A CA 1
ATOM 1035 C C . GLU A 1 133 ? 9.514 -7.032 13.900 1.00 48.22 133 GLU A C 1
ATOM 1037 O O . GLU A 1 133 ? 8.619 -7.848 14.106 1.00 48.22 133 GLU A O 1
ATOM 1042 N N . VAL A 1 134 ? 10.746 -7.164 14.391 1.00 42.81 134 VAL A N 1
ATOM 1043 C CA . VAL A 1 134 ? 11.244 -7.702 15.666 1.00 42.81 134 VAL A CA 1
ATOM 1044 C C . VAL A 1 134 ? 10.192 -8.200 16.677 1.00 42.81 134 VAL A C 1
ATOM 1046 O O . VAL A 1 134 ? 9.724 -7.479 17.554 1.00 42.81 134 VAL A O 1
ATOM 1049 N N . GLY A 1 135 ? 9.979 -9.513 16.683 1.00 34.78 135 GLY A N 1
ATOM 1050 C CA . GLY A 1 135 ? 9.400 -10.261 17.797 1.00 34.78 135 GLY A CA 1
ATOM 1051 C C . GLY A 1 135 ? 9.369 -11.745 17.456 1.00 34.78 135 GLY A C 1
ATOM 1052 O O . GLY A 1 135 ? 9.103 -12.105 16.316 1.00 34.78 135 GLY A O 1
ATOM 1053 N N . ASN A 1 136 ? 9.630 -12.626 18.424 1.00 35.97 136 ASN A N 1
ATOM 1054 C CA . ASN A 1 136 ? 9.584 -14.088 18.235 1.00 35.97 136 ASN A CA 1
ATOM 1055 C C . ASN A 1 136 ? 8.206 -14.626 17.769 1.00 35.97 136 ASN A C 1
ATOM 1057 O O . ASN A 1 136 ? 8.098 -15.823 17.528 1.00 35.97 136 ASN A O 1
ATOM 1061 N N . ASP A 1 137 ? 7.200 -13.753 17.632 1.00 38.56 137 ASP A N 1
ATOM 1062 C CA . ASP A 1 137 ? 5.824 -14.050 17.220 1.00 38.56 137 ASP A CA 1
ATOM 1063 C C . ASP A 1 137 ? 5.323 -13.206 16.026 1.00 38.56 137 ASP A C 1
ATOM 1065 O O . ASP A 1 137 ? 4.157 -13.316 15.648 1.00 38.56 137 ASP A O 1
ATOM 1069 N N . ALA A 1 138 ? 6.168 -12.394 15.379 1.00 40.34 138 ALA A N 1
ATOM 1070 C CA . ALA A 1 138 ? 5.797 -11.810 14.090 1.00 40.34 138 ALA A CA 1
ATOM 1071 C C . ALA A 1 138 ? 5.913 -12.913 13.031 1.00 40.34 138 ALA A C 1
ATOM 1073 O O . ALA A 1 138 ? 6.988 -13.491 12.847 1.00 40.34 138 ALA A O 1
ATOM 1074 N N . CYS A 1 139 ? 4.795 -13.267 12.394 1.00 38.75 139 CYS A N 1
ATOM 1075 C CA . CYS A 1 139 ? 4.732 -14.331 11.400 1.00 38.75 139 CYS A CA 1
ATOM 1076 C C . CYS A 1 139 ? 5.815 -14.149 10.323 1.00 38.75 139 CYS A C 1
ATOM 1078 O O . CYS A 1 139 ? 5.665 -13.385 9.373 1.00 38.75 139 CYS A O 1
ATOM 1080 N N . ARG A 1 140 ? 6.898 -14.921 10.455 1.00 38.62 140 ARG A N 1
ATOM 1081 C CA . ARG A 1 140 ? 7.771 -15.294 9.345 1.00 38.62 140 ARG A CA 1
ATOM 1082 C C . ARG A 1 140 ? 6.934 -16.151 8.410 1.00 38.62 140 ARG A C 1
ATOM 1084 O O . ARG A 1 140 ? 6.755 -17.341 8.665 1.00 38.62 140 ARG A O 1
ATOM 1091 N N . PHE A 1 141 ? 6.363 -15.549 7.379 1.00 48.88 141 PHE A N 1
ATOM 1092 C CA . PHE A 1 141 ? 5.649 -16.321 6.375 1.00 48.88 141 PHE A CA 1
ATOM 1093 C C . PHE A 1 141 ? 6.666 -17.068 5.496 1.00 48.88 141 PHE A C 1
ATOM 1095 O O . PHE A 1 141 ? 7.686 -16.507 5.095 1.00 48.88 141 PHE A O 1
ATOM 1102 N N . LEU A 1 142 ? 6.406 -18.370 5.346 1.00 37.03 142 LEU A N 1
ATOM 1103 C CA . LEU A 1 142 ? 7.202 -19.395 4.659 1.00 37.03 142 LEU A CA 1
ATOM 1104 C C . LEU A 1 142 ? 7.440 -19.096 3.176 1.00 37.03 142 LEU A C 1
ATOM 1106 O O . LEU A 1 142 ? 6.500 -18.593 2.524 1.00 37.03 142 LEU A O 1
#

pLDDT: mean 83.16, std 14.28, range [34.78, 96.31]

Foldseek 3Di:
DFDKDWDWDADPVLGWIKIWIDGPPDPDIKIKIKDFQVDPDRLVSLVVVPNVSSLLVCCCCVPVVQHTMEIEIDPDDPPDPPVVVCVVCCCCCCVPVNHQKYKYWADDDCVVVVWDWDAGPVRIIITMQGPPDDDPPNDPDD

Organism: Mesobacillus selenatarsenatis (strain DSM 18680 / JCM 14380 / FERM P-15431 / SF-1) (NCBI:txid1321606)

Radius of gyration: 14.38 Å; chains: 1; bounding box: 36×34×35 Å

Secondary structure (DSSP, 8-state):
---EEEEEEEETTTTEEEEEEEETT-SS-EEEEEEETTSTTHHHHHHHH-HHHHHHHHHHHHTS---SEEEEEE---TTS-HHHHHHHHHIIIIIIT--SEEEEESS---GGGT-EEEE-TTS-EEEEEES----TTS----